Protein AF-A0A951H447-F1 (afdb_monomer_lite)

Structure (mmCIF, N/CA/C/O backbone):
data_AF-A0A951H447-F1
#
_entry.id   AF-A0A951H447-F1
#
loop_
_atom_site.group_PDB
_atom_site.id
_atom_site.type_symbol
_atom_site.label_atom_id
_atom_site.label_alt_id
_atom_site.label_comp_id
_atom_site.label_asym_id
_atom_site.label_entity_id
_atom_site.label_seq_id
_atom_site.pdbx_PDB_ins_code
_atom_site.Cartn_x
_atom_site.Cartn_y
_atom_site.Cartn_z
_atom_site.occupancy
_atom_site.B_iso_or_equiv
_atom_site.auth_seq_id
_atom_site.auth_comp_id
_atom_site.auth_asym_id
_atom_site.auth_atom_id
_atom_site.pdbx_PDB_model_num
ATOM 1 N N . MET A 1 1 ? 44.471 -3.739 -16.373 1.00 37.38 1 MET A N 1
ATOM 2 C CA . MET A 1 1 ? 43.252 -3.611 -17.198 1.00 37.38 1 MET A CA 1
ATOM 3 C C . MET A 1 1 ? 42.134 -4.336 -16.456 1.00 37.38 1 MET A C 1
ATOM 5 O O . MET A 1 1 ? 42.080 -5.554 -16.508 1.00 37.38 1 MET A O 1
ATOM 9 N N . LEU A 1 2 ? 41.353 -3.621 -15.639 1.00 42.09 2 LEU A N 1
ATOM 10 C CA . LEU A 1 2 ? 40.283 -4.198 -14.815 1.00 42.09 2 LEU A CA 1
ATOM 11 C C . LEU A 1 2 ? 38.937 -3.815 -15.435 1.00 42.09 2 LEU A C 1
ATOM 13 O O . LEU A 1 2 ? 38.522 -2.660 -15.361 1.00 42.09 2 LEU A O 1
ATOM 17 N N . LEU A 1 3 ? 38.283 -4.782 -16.075 1.00 46.69 3 LEU A N 1
ATOM 18 C CA . LEU A 1 3 ? 36.885 -4.683 -16.488 1.00 46.69 3 LEU A CA 1
ATOM 19 C C . LEU A 1 3 ? 36.018 -4.836 -15.235 1.00 46.69 3 LEU A C 1
ATOM 21 O O . LEU A 1 3 ? 35.600 -5.931 -14.876 1.00 46.69 3 LEU A O 1
ATOM 25 N N . VAL A 1 4 ? 35.793 -3.726 -14.534 1.00 48.28 4 VAL A N 1
ATOM 26 C CA . VAL A 1 4 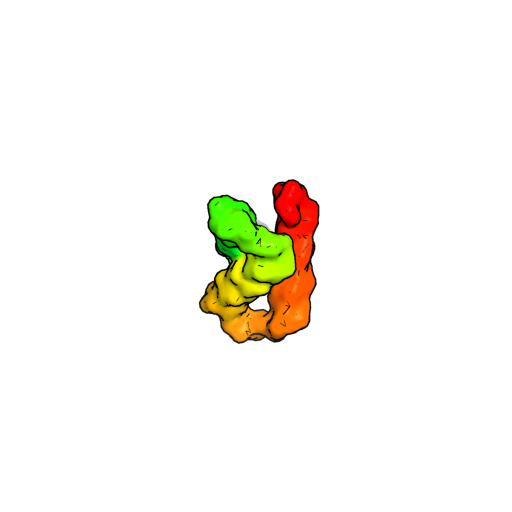? 34.725 -3.639 -13.537 1.00 48.28 4 VAL A CA 1
ATOM 27 C C . VAL A 1 4 ? 33.413 -3.666 -14.312 1.00 48.28 4 VAL A C 1
ATOM 29 O O . VAL A 1 4 ? 33.116 -2.736 -15.064 1.00 48.28 4 VAL A O 1
ATOM 32 N N . SER A 1 5 ? 32.650 -4.747 -14.157 1.00 48.34 5 SER A N 1
ATOM 33 C CA . SER A 1 5 ? 31.287 -4.900 -14.670 1.00 48.34 5 SER A CA 1
ATOM 34 C C . SER A 1 5 ? 30.381 -3.824 -14.062 1.00 48.34 5 SER A C 1
ATOM 36 O O . SER A 1 5 ? 29.726 -4.018 -13.043 1.00 48.34 5 SER A O 1
ATOM 38 N N . ARG A 1 6 ? 30.394 -2.643 -14.686 1.00 50.62 6 ARG A N 1
ATOM 39 C CA . ARG A 1 6 ? 29.800 -1.382 -14.211 1.00 50.62 6 ARG A CA 1
ATOM 40 C C . ARG A 1 6 ? 28.265 -1.369 -14.235 1.00 50.62 6 ARG A C 1
ATOM 42 O O . ARG A 1 6 ? 27.659 -0.391 -13.818 1.00 50.62 6 ARG A O 1
ATOM 49 N N . THR A 1 7 ? 27.638 -2.438 -14.715 1.00 53.12 7 THR A N 1
ATOM 50 C CA . THR A 1 7 ? 26.189 -2.523 -14.942 1.00 53.12 7 THR A CA 1
ATOM 51 C C . THR A 1 7 ? 25.405 -3.095 -13.756 1.00 53.12 7 THR A C 1
ATOM 53 O O . THR A 1 7 ? 24.205 -2.864 -13.676 1.00 53.12 7 THR A O 1
ATOM 56 N N . GLY A 1 8 ? 26.050 -3.813 -12.827 1.00 50.03 8 GLY A N 1
ATOM 57 C CA . GLY A 1 8 ? 25.363 -4.436 -11.682 1.00 50.03 8 GLY A CA 1
ATOM 58 C C . GLY A 1 8 ? 24.986 -3.445 -10.575 1.00 50.03 8 GLY A C 1
ATOM 59 O O . GLY A 1 8 ? 23.844 -3.417 -10.131 1.00 50.03 8 GLY A O 1
ATOM 60 N N . MET A 1 9 ? 25.918 -2.566 -10.196 1.00 53.16 9 MET A N 1
ATOM 61 C CA . MET A 1 9 ? 25.731 -1.649 -9.060 1.00 53.16 9 MET A CA 1
ATOM 62 C C . MET A 1 9 ? 24.673 -0.563 -9.305 1.00 53.16 9 MET A C 1
ATOM 64 O O . MET A 1 9 ? 24.039 -0.106 -8.363 1.00 53.16 9 MET A O 1
ATOM 68 N N . VAL A 1 10 ? 24.462 -0.133 -10.555 1.00 56.84 10 VAL A N 1
ATOM 69 C CA . VAL A 1 10 ? 23.481 0.929 -10.859 1.00 56.84 10 VAL A CA 1
ATOM 70 C C . VAL A 1 10 ? 22.050 0.417 -10.675 1.00 56.84 10 VAL A C 1
ATOM 72 O O . VAL A 1 10 ? 21.223 1.102 -10.081 1.00 56.84 10 VAL A O 1
ATOM 75 N N . ALA A 1 11 ? 21.778 -0.817 -11.108 1.00 61.28 11 ALA A N 1
ATOM 76 C CA . ALA A 1 11 ? 20.457 -1.427 -10.990 1.00 61.28 11 ALA A CA 1
ATOM 77 C C . ALA A 1 11 ? 20.070 -1.725 -9.531 1.00 61.28 11 ALA A C 1
ATOM 79 O O . ALA A 1 11 ? 18.895 -1.643 -9.179 1.00 61.28 11 ALA A O 1
ATOM 80 N N . GLU A 1 12 ? 21.039 -2.059 -8.676 1.00 62.75 12 GLU A N 1
ATOM 81 C CA . GLU A 1 12 ? 20.805 -2.274 -7.242 1.00 62.75 12 GLU A CA 1
ATOM 82 C C . GLU A 1 12 ? 20.459 -0.962 -6.526 1.00 62.75 12 GLU A C 1
ATOM 84 O O . GLU A 1 12 ? 19.466 -0.901 -5.805 1.00 62.75 12 GLU A O 1
ATOM 89 N N . VAL A 1 13 ? 21.190 0.123 -6.808 1.00 66.06 13 VAL A N 1
ATOM 90 C CA . VAL A 1 13 ? 20.920 1.448 -6.217 1.00 66.06 13 VAL A CA 1
ATOM 91 C C . VAL A 1 13 ? 19.545 1.989 -6.627 1.00 66.06 13 VAL A C 1
ATOM 93 O O . VAL A 1 13 ? 18.838 2.582 -5.809 1.00 66.06 13 VAL A O 1
ATOM 96 N N . GLU A 1 14 ? 19.139 1.777 -7.881 1.00 74.19 14 GLU A N 1
ATOM 97 C CA . GLU A 1 14 ? 17.812 2.175 -8.362 1.00 74.19 14 GLU A CA 1
ATOM 98 C C . GLU A 1 14 ? 16.693 1.350 -7.716 1.00 74.19 14 GLU A C 1
ATOM 100 O O . GLU A 1 14 ? 15.666 1.914 -7.329 1.00 74.19 14 GLU A O 1
ATOM 105 N N . ARG A 1 15 ? 16.897 0.039 -7.535 1.00 75.50 15 ARG A N 1
ATOM 106 C CA . ARG A 1 15 ? 15.945 -0.829 -6.823 1.00 75.50 15 ARG A CA 1
ATOM 107 C C . ARG A 1 15 ? 15.773 -0.402 -5.371 1.00 75.50 15 ARG A C 1
ATOM 109 O O . ARG A 1 15 ? 14.641 -0.212 -4.942 1.00 75.50 15 ARG A O 1
ATOM 116 N N . ASP A 1 16 ? 16.863 -0.140 -4.657 1.00 81.44 16 ASP A N 1
ATOM 117 C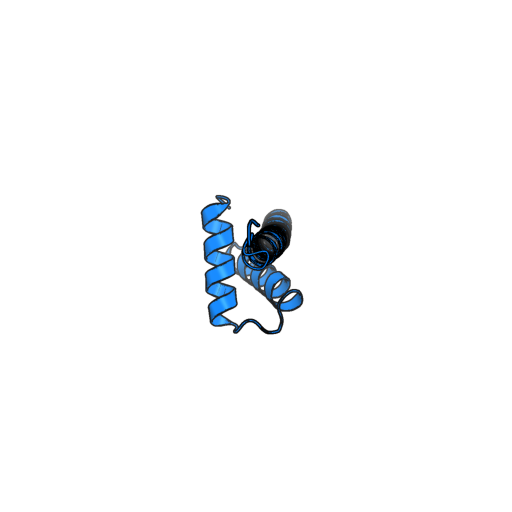 CA . ASP A 1 16 ? 16.813 0.314 -3.263 1.00 81.44 16 ASP A CA 1
ATOM 118 C C . ASP A 1 16 ? 16.116 1.673 -3.112 1.00 81.44 16 ASP A C 1
ATOM 120 O O . ASP A 1 16 ? 15.439 1.946 -2.115 1.00 81.44 16 ASP A O 1
ATOM 124 N N . ALA A 1 17 ? 16.279 2.567 -4.089 1.00 82.56 17 ALA A N 1
ATOM 125 C CA . ALA A 1 17 ? 15.571 3.842 -4.112 1.00 82.56 17 ALA A CA 1
ATOM 126 C C . ALA A 1 17 ? 14.061 3.653 -4.331 1.00 82.56 17 ALA A C 1
ATOM 128 O O . ALA A 1 17 ? 13.256 4.272 -3.627 1.00 82.56 17 ALA A O 1
ATOM 129 N N . VAL A 1 18 ? 13.675 2.779 -5.264 1.00 84.19 18 VAL A N 1
ATOM 130 C CA . VAL A 1 18 ? 12.270 2.442 -5.531 1.00 84.19 18 VAL A CA 1
ATOM 131 C C . VAL A 1 18 ? 11.629 1.758 -4.324 1.00 84.19 18 VAL A C 1
ATOM 133 O O . VAL A 1 18 ? 10.529 2.148 -3.934 1.00 84.19 18 VAL A O 1
ATOM 136 N N . ASP A 1 19 ? 12.325 0.823 -3.680 1.00 87.19 19 ASP A N 1
ATOM 137 C CA . ASP A 1 19 ? 11.839 0.107 -2.499 1.00 87.19 19 ASP A CA 1
ATOM 138 C C . ASP A 1 19 ? 11.661 1.038 -1.298 1.00 87.19 19 ASP A C 1
ATOM 140 O O . ASP A 1 19 ? 10.622 1.005 -0.633 1.00 87.19 19 ASP A O 1
ATOM 144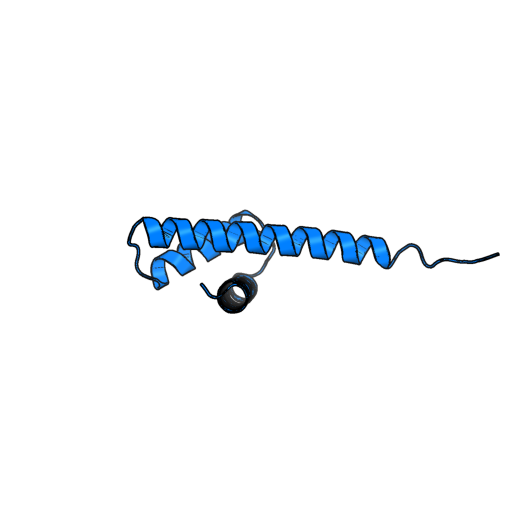 N N . ARG A 1 20 ? 12.624 1.935 -1.042 1.00 89.06 20 ARG A N 1
ATOM 145 C CA . ARG A 1 20 ? 12.480 2.959 0.007 1.00 89.06 20 ARG A CA 1
ATOM 146 C C . ARG A 1 20 ? 11.293 3.873 -0.260 1.00 89.06 20 ARG A C 1
ATOM 148 O O . ARG A 1 20 ? 10.519 4.159 0.652 1.00 89.06 20 ARG A O 1
ATOM 155 N N . GLN A 1 21 ? 11.118 4.299 -1.508 1.00 90.81 21 GLN A N 1
ATOM 156 C CA . GLN A 1 21 ? 9.990 5.140 -1.881 1.00 90.81 21 GLN A CA 1
ATOM 157 C C . GLN A 1 21 ? 8.651 4.401 -1.744 1.00 90.81 21 GLN A C 1
ATOM 159 O O . GLN A 1 21 ? 7.680 4.976 -1.250 1.00 90.81 21 GLN A O 1
ATOM 164 N N . ALA A 1 22 ? 8.589 3.137 -2.158 1.00 91.44 22 ALA A N 1
ATOM 165 C CA . ALA A 1 22 ? 7.409 2.296 -2.013 1.00 91.44 22 ALA A CA 1
ATOM 166 C C . ALA A 1 22 ? 7.013 2.131 -0.542 1.00 91.44 22 ALA A C 1
ATOM 168 O O . ALA A 1 22 ? 5.847 2.347 -0.202 1.00 91.44 22 ALA A O 1
ATOM 169 N N . ARG A 1 23 ? 7.986 1.827 0.327 1.00 93.38 23 ARG A N 1
ATOM 170 C CA . ARG A 1 23 ? 7.779 1.738 1.779 1.00 93.38 23 ARG A CA 1
ATOM 171 C C . ARG A 1 23 ? 7.222 3.030 2.347 1.00 93.38 23 ARG A C 1
ATOM 173 O O . ARG A 1 23 ? 6.182 3.004 2.997 1.00 93.38 23 ARG A O 1
ATOM 180 N N . GLN A 1 24 ? 7.861 4.156 2.035 1.00 94.44 24 GLN A N 1
ATOM 181 C CA . GLN A 1 24 ? 7.430 5.462 2.524 1.00 94.44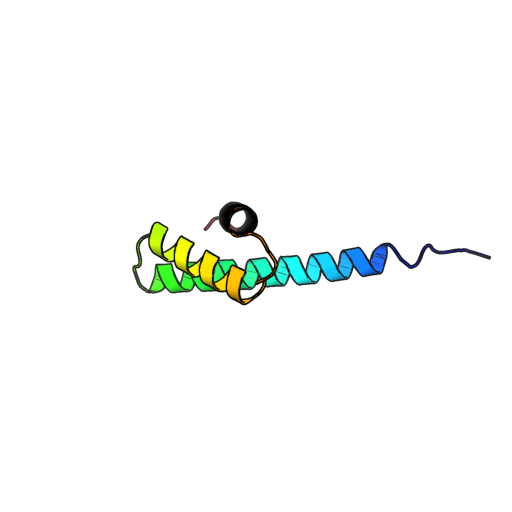 24 GLN A CA 1
ATOM 182 C C . GLN A 1 24 ? 5.976 5.762 2.133 1.00 94.44 24 GLN A C 1
ATOM 184 O O . GLN A 1 24 ? 5.162 6.082 2.992 1.00 94.44 24 GLN A O 1
ATOM 189 N N . VAL A 1 25 ? 5.619 5.589 0.855 1.00 94.56 25 VAL A N 1
ATOM 190 C CA . VAL A 1 25 ? 4.257 5.860 0.362 1.00 94.56 25 VAL A CA 1
ATOM 191 C C . VAL A 1 25 ? 3.212 4.985 1.058 1.00 94.56 25 VAL A C 1
ATOM 193 O O . VAL A 1 25 ? 2.145 5.480 1.423 1.00 94.56 25 VAL A O 1
ATOM 196 N N . VAL A 1 26 ? 3.501 3.695 1.235 1.00 94.12 26 VAL A N 1
ATOM 197 C CA . VAL A 1 26 ? 2.575 2.734 1.850 1.00 94.12 26 VAL A CA 1
ATOM 198 C C . VAL A 1 26 ? 2.387 3.023 3.334 1.00 94.12 26 VAL A C 1
ATOM 200 O O . VAL A 1 26 ? 1.249 3.154 3.786 1.00 94.12 26 VAL A O 1
ATOM 203 N N . VAL A 1 27 ? 3.485 3.170 4.076 1.00 94.06 27 VAL A N 1
ATOM 204 C CA . VAL A 1 27 ? 3.453 3.389 5.526 1.00 94.06 27 VAL A CA 1
ATOM 205 C C . VAL A 1 27 ? 2.818 4.740 5.859 1.00 94.06 27 VAL A C 1
ATOM 207 O O . VAL A 1 27 ? 1.973 4.807 6.753 1.00 94.06 27 VAL A O 1
ATOM 210 N N . ASP A 1 28 ? 3.138 5.805 5.118 1.00 94.31 28 ASP A N 1
ATOM 211 C CA . ASP A 1 28 ? 2.552 7.132 5.345 1.00 94.31 28 ASP A CA 1
ATOM 212 C C . ASP A 1 28 ? 1.043 7.142 5.082 1.00 94.31 28 ASP A C 1
ATOM 214 O O . ASP A 1 28 ? 0.273 7.717 5.862 1.00 94.31 28 ASP A O 1
ATOM 218 N N . ALA A 1 29 ? 0.597 6.486 4.006 1.00 92.81 29 ALA A N 1
ATOM 219 C CA . ALA A 1 29 ? -0.820 6.374 3.678 1.00 92.81 29 ALA A CA 1
ATOM 220 C C . ALA A 1 29 ? -1.581 5.553 4.730 1.00 92.81 29 ALA A C 1
ATOM 222 O O . ALA A 1 29 ? -2.637 5.992 5.192 1.00 92.81 29 ALA A O 1
ATOM 223 N N . TYR A 1 30 ? -1.022 4.414 5.147 1.00 92.31 30 TYR A N 1
ATOM 224 C CA . TYR A 1 30 ? -1.617 3.542 6.157 1.00 92.31 30 TYR A CA 1
ATOM 225 C C . TYR A 1 30 ? -1.711 4.239 7.520 1.00 92.31 30 TYR A C 1
ATOM 227 O O . TYR A 1 30 ? -2.800 4.383 8.069 1.00 92.31 30 TYR A O 1
ATOM 235 N N . ARG A 1 31 ? -0.606 4.809 8.023 1.00 91.88 31 ARG A N 1
ATOM 236 C CA . ARG A 1 31 ? -0.590 5.546 9.300 1.00 91.88 31 ARG A CA 1
ATOM 237 C C . ARG A 1 31 ? -1.522 6.751 9.288 1.00 91.88 31 ARG A C 1
ATOM 239 O O . ARG A 1 31 ? -2.129 7.077 10.304 1.00 91.88 31 ARG A O 1
ATOM 246 N N . THR A 1 32 ? -1.637 7.449 8.160 1.00 92.69 32 THR A N 1
ATOM 247 C CA . THR A 1 32 ? -2.580 8.569 8.035 1.00 92.69 32 THR A CA 1
ATOM 248 C C . THR A 1 32 ? -4.025 8.093 8.112 1.00 92.69 32 THR A C 1
ATOM 250 O O . THR A 1 32 ? -4.825 8.737 8.784 1.00 92.69 32 THR A O 1
ATOM 253 N N . ALA A 1 33 ? -4.346 6.949 7.509 1.00 91.12 33 ALA A N 1
ATOM 254 C CA . ALA A 1 33 ? -5.665 6.343 7.626 1.00 91.12 33 ALA A CA 1
ATOM 255 C C . ALA A 1 33 ? -5.962 5.856 9.057 1.00 91.12 33 ALA A C 1
ATOM 257 O O . ALA A 1 33 ? -7.030 6.158 9.586 1.00 91.12 33 ALA A O 1
ATOM 258 N N . CYS A 1 34 ? -5.002 5.219 9.736 1.00 88.75 34 CYS A N 1
ATOM 259 C CA . CYS A 1 34 ? -5.149 4.833 11.144 1.00 88.75 34 CYS A CA 1
ATOM 260 C C . CYS A 1 34 ? -5.370 6.052 12.055 1.00 88.75 34 CYS A C 1
ATOM 262 O O . CYS A 1 34 ? -6.224 6.023 12.938 1.00 88.75 34 CYS A O 1
ATOM 264 N N . ARG A 1 35 ? -4.658 7.166 11.812 1.00 91.25 35 ARG A N 1
ATOM 265 C CA . ARG A 1 35 ? -4.863 8.437 12.539 1.00 91.25 35 ARG A CA 1
ATOM 266 C C . ARG A 1 35 ? -6.241 9.057 12.302 1.00 91.25 35 ARG A C 1
ATOM 268 O O . ARG A 1 35 ? -6.700 9.828 13.134 1.00 91.25 35 ARG A O 1
ATOM 275 N N . GLN A 1 36 ? -6.889 8.730 11.188 1.00 90.56 36 GLN A N 1
ATOM 276 C CA . GLN A 1 36 ? -8.266 9.126 10.885 1.00 90.56 36 GLN A CA 1
ATOM 277 C C . GLN A 1 36 ? -9.302 8.165 11.488 1.00 90.56 36 GLN A C 1
ATOM 279 O O . GLN A 1 36 ? -10.481 8.269 11.160 1.00 90.56 36 GLN A O 1
ATOM 284 N N . SER A 1 37 ? -8.874 7.228 12.345 1.00 85.00 37 SER A N 1
ATOM 285 C CA . SER A 1 37 ? -9.720 6.189 12.943 1.00 85.00 37 SER A CA 1
ATOM 286 C C . SER A 1 37 ? -10.455 5.335 11.903 1.00 85.00 37 SER A C 1
ATOM 288 O O . SER A 1 37 ? -11.544 4.828 12.168 1.00 85.00 37 SER A O 1
ATOM 290 N N . LEU A 1 38 ? -9.862 5.174 10.715 1.00 84.31 38 LEU A N 1
ATOM 291 C CA . LEU A 1 38 ? -10.358 4.235 9.715 1.00 84.31 38 LEU A CA 1
ATOM 292 C C . LEU A 1 38 ? -10.094 2.797 10.169 1.00 84.31 38 LEU A C 1
ATOM 294 O O . LEU A 1 38 ? -9.099 2.519 10.842 1.00 84.31 38 LEU A O 1
ATOM 298 N N . LEU A 1 39 ? -10.977 1.882 9.765 1.00 90.00 39 LEU A N 1
ATOM 299 C CA . LEU A 1 39 ? -10.775 0.452 9.976 1.00 90.00 39 LEU A CA 1
ATOM 300 C C . LEU A 1 39 ? -9.508 -0.006 9.242 1.00 90.00 39 LEU A C 1
ATOM 302 O O . LEU A 1 39 ? -9.176 0.518 8.179 1.00 90.00 39 LEU A O 1
ATOM 306 N N . GLU A 1 40 ? -8.829 -1.027 9.767 1.00 85.38 40 GLU A N 1
ATOM 307 C CA . GLU A 1 40 ? -7.588 -1.570 9.184 1.00 85.38 40 GLU A CA 1
ATOM 308 C C . GLU A 1 40 ? -7.740 -1.919 7.698 1.00 85.38 40 GLU A C 1
ATOM 310 O O . GLU A 1 40 ? -6.856 -1.648 6.886 1.00 85.38 40 GLU A O 1
ATOM 315 N N . ARG A 1 41 ? -8.908 -2.447 7.312 1.00 89.00 41 ARG A N 1
ATOM 316 C CA . ARG A 1 41 ? -9.240 -2.740 5.914 1.00 89.00 41 ARG A CA 1
ATOM 317 C C . ARG A 1 41 ? -9.253 -1.484 5.038 1.00 89.00 41 ARG A C 1
ATOM 319 O O . ARG A 1 41 ? -8.695 -1.500 3.944 1.00 89.00 41 ARG A O 1
ATOM 326 N N . ASP A 1 42 ? -9.843 -0.398 5.524 1.00 90.81 42 ASP A N 1
ATOM 327 C CA . ASP A 1 42 ? -9.905 0.874 4.799 1.00 90.81 42 ASP A CA 1
ATOM 328 C C . ASP A 1 42 ? -8.528 1.554 4.752 1.00 90.81 42 ASP A C 1
ATOM 330 O O . ASP A 1 42 ? -8.164 2.178 3.750 1.00 90.81 42 ASP A O 1
ATOM 334 N N . ALA A 1 43 ? -7.728 1.397 5.812 1.00 91.88 43 ALA A N 1
ATOM 335 C CA . ALA A 1 43 ? -6.341 1.848 5.852 1.00 91.88 43 ALA A CA 1
ATOM 336 C C . ALA A 1 43 ? -5.463 1.089 4.847 1.00 91.88 43 ALA A C 1
ATOM 338 O O . ALA A 1 43 ? -4.671 1.706 4.126 1.00 91.88 43 ALA A O 1
ATOM 339 N N . PHE A 1 44 ? -5.655 -0.226 4.724 1.00 93.62 44 PHE A N 1
ATOM 340 C CA . PHE A 1 44 ? -5.004 -1.044 3.706 1.00 93.62 44 PHE A CA 1
ATOM 341 C C . PHE A 1 44 ? -5.407 -0.613 2.290 1.00 93.62 44 PHE A C 1
ATOM 343 O O . PHE A 1 44 ? -4.544 -0.407 1.435 1.00 93.62 44 PHE A O 1
ATOM 350 N N . ASP A 1 45 ? -6.703 -0.414 2.034 1.00 93.75 45 ASP A N 1
ATOM 351 C CA . ASP A 1 45 ? -7.188 0.019 0.720 1.00 93.75 45 ASP A CA 1
ATOM 352 C C . ASP A 1 45 ? -6.657 1.418 0.344 1.00 93.75 45 ASP A C 1
ATOM 354 O O . ASP A 1 45 ? -6.282 1.654 -0.812 1.00 93.75 45 ASP A O 1
ATOM 358 N N . ARG A 1 46 ? -6.518 2.329 1.318 1.00 92.81 46 ARG A N 1
ATOM 359 C CA . ARG A 1 46 ? -5.841 3.630 1.152 1.00 92.81 46 ARG A CA 1
ATOM 360 C C . ARG A 1 46 ? -4.365 3.473 0.788 1.00 92.81 46 ARG A C 1
ATOM 362 O O . ARG A 1 46 ? -3.900 4.143 -0.138 1.00 92.81 46 ARG A O 1
ATOM 369 N N . ALA A 1 47 ? -3.641 2.595 1.477 1.00 93.88 47 ALA A N 1
ATOM 370 C CA . ALA A 1 47 ? -2.235 2.325 1.195 1.00 93.88 47 ALA A CA 1
ATOM 371 C C . ALA A 1 47 ? -2.038 1.703 -0.197 1.00 93.88 47 ALA A C 1
ATOM 373 O O . ALA A 1 47 ? -1.170 2.131 -0.961 1.00 93.88 47 ALA A O 1
ATOM 374 N N . LEU A 1 48 ? -2.913 0.772 -0.584 1.00 94.62 48 LEU A N 1
ATOM 375 C CA . LEU A 1 48 ? -2.933 0.174 -1.916 1.00 94.62 48 LEU A CA 1
ATOM 376 C C . LEU A 1 48 ? -3.228 1.202 -3.012 1.00 94.62 48 LEU A C 1
ATOM 378 O O . LEU A 1 48 ? -2.580 1.190 -4.062 1.00 94.62 48 LEU A O 1
ATOM 382 N N . ALA A 1 49 ? -4.183 2.105 -2.785 1.00 94.56 49 ALA A N 1
ATOM 383 C CA . ALA A 1 49 ? -4.481 3.182 -3.723 1.00 94.56 49 ALA A CA 1
ATOM 384 C C . ALA A 1 49 ? -3.281 4.128 -3.899 1.00 94.56 49 ALA A C 1
ATOM 386 O O . ALA A 1 49 ? -2.945 4.489 -5.030 1.00 94.56 49 ALA A O 1
ATOM 387 N N . ALA A 1 50 ? -2.598 4.483 -2.806 1.00 94.50 50 ALA A N 1
ATOM 388 C CA . ALA A 1 50 ? -1.397 5.315 -2.844 1.00 94.50 50 ALA A CA 1
ATOM 389 C C . ALA A 1 50 ? -0.246 4.630 -3.603 1.00 94.50 50 ALA A C 1
ATOM 391 O O . ALA A 1 50 ? 0.350 5.238 -4.496 1.00 94.50 50 ALA A O 1
ATOM 392 N N . TYR A 1 51 ? 0.004 3.346 -3.322 1.00 94.06 51 TYR A N 1
ATOM 393 C CA . TYR A 1 51 ? 1.008 2.547 -4.024 1.00 94.06 51 TYR A CA 1
ATOM 394 C C . TYR A 1 51 ? 0.721 2.481 -5.528 1.00 94.06 51 TYR A C 1
ATOM 396 O O . TYR A 1 51 ? 1.580 2.807 -6.343 1.00 94.06 51 TYR A O 1
ATOM 404 N N . ARG A 1 52 ? -0.511 2.146 -5.928 1.00 95.19 52 ARG A N 1
ATOM 405 C CA . ARG A 1 52 ? -0.888 2.040 -7.349 1.00 95.19 52 AR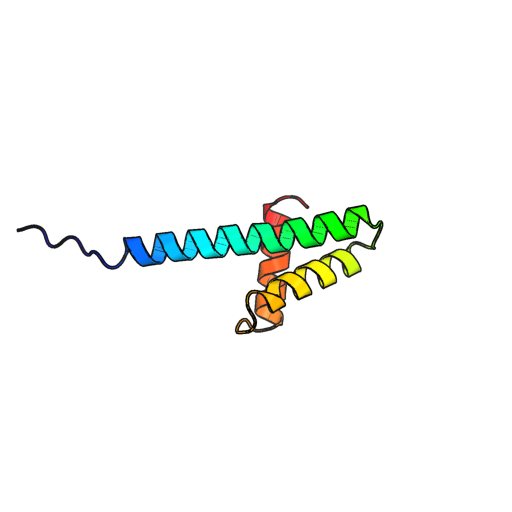G A CA 1
ATOM 406 C C . ARG A 1 52 ? -0.887 3.380 -8.080 1.00 95.19 52 ARG A C 1
ATOM 408 O O . ARG A 1 52 ? -0.625 3.406 -9.277 1.00 95.19 52 ARG A O 1
ATOM 415 N N . LYS A 1 53 ? -1.143 4.494 -7.387 1.00 94.38 53 LYS A N 1
ATOM 416 C CA . LYS A 1 53 ? -0.988 5.839 -7.964 1.00 94.38 53 LYS A CA 1
ATOM 417 C C . LYS A 1 53 ? 0.473 6.126 -8.312 1.00 94.38 53 LYS A C 1
ATOM 419 O O . LYS A 1 53 ? 0.740 6.784 -9.313 1.00 94.38 53 LYS A O 1
ATOM 424 N N . ARG A 1 54 ? 1.411 5.645 -7.490 1.00 92.25 54 ARG A N 1
ATOM 425 C CA . ARG A 1 54 ? 2.850 5.806 -7.728 1.00 92.25 54 ARG A CA 1
ATOM 426 C C . ARG A 1 54 ? 3.389 4.808 -8.753 1.00 92.25 54 ARG A C 1
ATOM 428 O O . ARG A 1 54 ? 4.247 5.174 -9.548 1.00 92.25 54 ARG A O 1
ATOM 435 N N . PHE A 1 55 ? 2.854 3.590 -8.758 1.00 91.88 55 PHE A N 1
ATOM 436 C CA . PHE A 1 55 ? 3.280 2.485 -9.613 1.00 91.88 55 PHE A CA 1
ATOM 437 C C . PHE A 1 55 ? 2.102 1.947 -10.450 1.00 91.88 55 PHE A C 1
ATOM 439 O O . PHE A 1 55 ? 1.635 0.829 -10.216 1.00 91.88 55 PHE A O 1
ATOM 446 N N . PRO A 1 56 ? 1.597 2.718 -11.435 1.00 90.88 56 PRO A N 1
ATOM 447 C CA . PRO A 1 56 ? 0.405 2.343 -12.206 1.00 90.88 56 PRO A CA 1
ATOM 448 C C . PRO A 1 56 ? 0.611 1.102 -13.083 1.00 90.88 56 PRO A C 1
ATOM 450 O O . PRO A 1 56 ? -0.356 0.422 -13.417 1.00 90.88 56 PRO A O 1
ATOM 453 N N . ASN A 1 57 ? 1.866 0.786 -13.415 1.00 92.31 57 ASN A N 1
ATOM 454 C CA . ASN A 1 57 ? 2.239 -0.366 -14.238 1.00 92.31 57 ASN A CA 1
ATOM 455 C C . ASN A 1 57 ? 2.244 -1.691 -13.458 1.00 92.31 57 ASN A C 1
ATOM 457 O O . ASN A 1 57 ? 2.362 -2.756 -14.059 1.00 92.31 57 ASN A O 1
ATOM 461 N N . VAL A 1 58 ? 2.140 -1.649 -12.125 1.00 89.38 58 VAL A N 1
ATOM 462 C CA . VAL A 1 58 ? 2.115 -2.855 -11.293 1.00 89.38 58 VAL A CA 1
ATOM 463 C C . VAL A 1 58 ? 0.695 -3.416 -11.268 1.00 89.38 58 VAL A C 1
ATOM 465 O O . VAL A 1 58 ? -0.270 -2.717 -10.943 1.00 89.38 58 VAL A O 1
ATOM 468 N N . ALA A 1 59 ? 0.565 -4.703 -11.596 1.00 92.44 59 ALA A N 1
ATOM 469 C CA . ALA A 1 59 ? -0.710 -5.408 -11.545 1.00 92.44 59 ALA A CA 1
ATOM 470 C C . ALA A 1 59 ? -1.328 -5.323 -10.140 1.00 92.44 59 ALA A C 1
ATOM 472 O O . ALA A 1 59 ? -0.622 -5.327 -9.131 1.00 92.44 59 ALA A O 1
ATOM 473 N N . ARG A 1 60 ? -2.662 -5.264 -10.057 1.00 90.44 60 ARG A N 1
ATOM 474 C CA . ARG A 1 60 ? -3.365 -5.037 -8.783 1.00 90.44 60 ARG A CA 1
ATOM 475 C C . ARG A 1 60 ? -3.004 -6.073 -7.716 1.00 90.44 60 ARG A C 1
ATOM 477 O O . ARG A 1 60 ? -2.812 -5.691 -6.565 1.00 90.44 60 ARG A O 1
ATOM 484 N N . ASP A 1 61 ? -2.914 -7.346 -8.083 1.00 94.12 61 ASP A N 1
ATOM 485 C CA . ASP A 1 61 ? -2.598 -8.410 -7.126 1.00 94.12 61 ASP A CA 1
ATOM 486 C C . ASP A 1 61 ? -1.133 -8.363 -6.683 1.00 94.12 61 ASP A C 1
ATOM 488 O O . ASP A 1 61 ? -0.856 -8.464 -5.491 1.00 94.12 61 ASP A O 1
ATOM 492 N N . ALA A 1 62 ? -0.204 -8.057 -7.593 1.00 91.75 62 ALA A N 1
ATOM 493 C CA . ALA A 1 62 ? 1.192 -7.802 -7.232 1.00 91.75 62 ALA A CA 1
ATOM 494 C C . ALA A 1 62 ? 1.322 -6.607 -6.269 1.00 91.75 62 ALA A C 1
ATOM 496 O O . ALA A 1 62 ? 2.034 -6.688 -5.271 1.00 91.75 62 ALA A O 1
ATOM 497 N N . ALA A 1 63 ? 0.572 -5.526 -6.508 1.00 92.38 63 ALA A N 1
ATOM 498 C CA . ALA A 1 63 ? 0.534 -4.369 -5.618 1.00 92.38 63 ALA A CA 1
ATOM 499 C C . ALA A 1 63 ? -0.033 -4.721 -4.231 1.00 92.38 63 ALA A C 1
ATOM 501 O O . ALA A 1 63 ? 0.492 -4.253 -3.226 1.00 92.38 63 ALA A O 1
ATOM 502 N N . ARG A 1 64 ? -1.068 -5.569 -4.149 1.00 93.94 64 ARG A N 1
ATOM 503 C CA . ARG A 1 64 ? -1.606 -6.055 -2.865 1.00 93.94 64 ARG A CA 1
ATOM 504 C C . ARG A 1 64 ? -0.561 -6.821 -2.066 1.00 93.94 64 ARG A C 1
ATOM 506 O O . ARG A 1 64 ? -0.390 -6.536 -0.884 1.00 93.94 64 ARG A O 1
ATOM 513 N N . HIS A 1 65 ? 0.141 -7.752 -2.708 1.00 94.62 65 HIS A N 1
ATOM 514 C CA . HIS A 1 65 ? 1.207 -8.508 -2.057 1.00 94.62 65 HIS A CA 1
ATOM 515 C C . HIS A 1 65 ? 2.348 -7.598 -1.595 1.00 94.62 65 HIS A C 1
ATOM 517 O O . HIS A 1 65 ? 2.800 -7.731 -0.462 1.00 94.62 65 HIS A O 1
ATOM 523 N N . ALA A 1 66 ? 2.759 -6.632 -2.422 1.00 91.81 66 ALA A N 1
ATOM 524 C CA . ALA A 1 66 ? 3.795 -5.667 -2.059 1.00 91.81 66 ALA A CA 1
ATOM 525 C C . ALA A 1 66 ? 3.396 -4.819 -0.840 1.00 91.81 66 ALA A C 1
ATOM 527 O O . ALA A 1 66 ? 4.177 -4.679 0.094 1.00 91.81 66 ALA A O 1
ATOM 528 N N . VAL A 1 67 ? 2.166 -4.298 -0.815 1.00 92.81 67 VAL A N 1
ATOM 529 C CA . VAL A 1 67 ? 1.649 -3.501 0.309 1.00 92.81 67 VAL A CA 1
ATOM 530 C C . VAL A 1 67 ? 1.580 -4.336 1.587 1.00 92.81 67 VAL A C 1
ATOM 532 O O . VAL A 1 67 ? 2.072 -3.892 2.618 1.00 92.81 67 VAL A O 1
ATOM 535 N N . ALA A 1 68 ? 1.036 -5.555 1.521 1.00 94.19 68 ALA A N 1
ATOM 536 C CA . ALA A 1 68 ? 0.972 -6.453 2.673 1.00 94.19 68 ALA A CA 1
ATOM 537 C C . ALA A 1 68 ? 2.369 -6.794 3.214 1.00 94.19 68 ALA A C 1
ATOM 539 O O . ALA A 1 68 ? 2.590 -6.759 4.424 1.00 94.19 68 ALA A O 1
ATOM 540 N N . TYR A 1 69 ? 3.322 -7.072 2.320 1.00 93.75 69 TYR A N 1
ATOM 541 C CA . TYR A 1 69 ? 4.707 -7.345 2.689 1.00 93.75 69 TYR A CA 1
ATOM 542 C C . TYR A 1 69 ? 5.371 -6.142 3.366 1.00 93.75 69 TYR A C 1
ATOM 544 O O . TYR A 1 69 ? 6.025 -6.311 4.392 1.00 93.75 69 TYR A O 1
ATOM 552 N N . ILE A 1 70 ? 5.181 -4.935 2.825 1.00 92.56 70 ILE A N 1
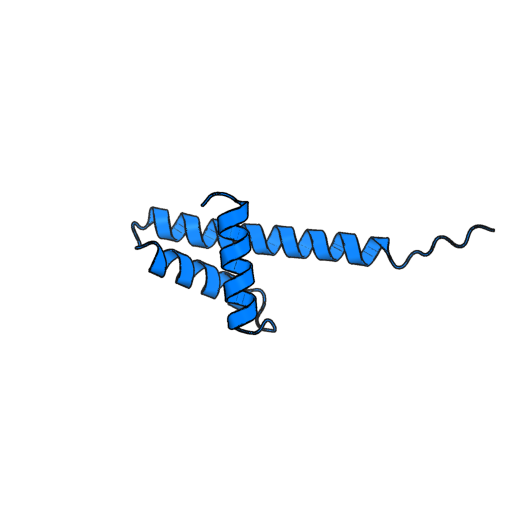ATOM 553 C CA . ILE A 1 70 ? 5.711 -3.697 3.406 1.00 92.56 70 ILE A CA 1
ATOM 554 C C . ILE A 1 70 ? 5.149 -3.480 4.812 1.00 92.56 70 ILE A C 1
ATOM 556 O O . ILE A 1 70 ? 5.930 -3.304 5.738 1.00 92.56 70 ILE A O 1
ATOM 560 N N . LEU A 1 71 ? 3.825 -3.539 4.986 1.00 91.50 71 LEU A N 1
ATOM 561 C CA . LEU A 1 71 ? 3.186 -3.317 6.289 1.00 91.50 71 LEU A CA 1
ATOM 562 C C . LEU A 1 71 ? 3.657 -4.341 7.332 1.00 91.50 71 LEU A C 1
ATOM 564 O O . LEU A 1 71 ? 4.097 -3.968 8.416 1.00 91.50 71 LEU A O 1
ATOM 568 N N . THR A 1 72 ? 3.713 -5.618 6.942 1.00 92.00 72 THR A N 1
ATOM 569 C CA . THR A 1 72 ? 4.226 -6.697 7.802 1.00 92.00 72 THR A CA 1
ATOM 570 C C . THR A 1 72 ? 5.697 -6.481 8.177 1.00 92.00 72 THR A C 1
ATOM 572 O O . THR A 1 72 ? 6.083 -6.703 9.321 1.00 92.00 72 THR A O 1
ATOM 575 N N . SER A 1 73 ? 6.526 -6.037 7.227 1.00 88.44 73 SER A N 1
ATOM 576 C CA . SER A 1 73 ? 7.961 -5.801 7.444 1.00 88.44 73 SER A CA 1
ATOM 577 C C . SER A 1 73 ? 8.243 -4.574 8.313 1.00 88.44 73 SER A C 1
ATOM 579 O O . SER A 1 73 ? 9.261 -4.536 8.998 1.00 88.44 73 SER A O 1
ATOM 581 N N . ASP A 1 74 ? 7.370 -3.568 8.262 1.00 84.38 74 ASP A N 1
ATOM 582 C CA . ASP A 1 74 ? 7.469 -2.331 9.042 1.00 84.38 74 ASP A CA 1
ATOM 583 C C . ASP A 1 74 ? 6.715 -2.412 10.391 1.00 84.38 74 ASP A C 1
ATOM 585 O O . ASP A 1 74 ? 6.783 -1.474 11.188 1.00 84.38 74 ASP A O 1
ATOM 589 N N . GLY A 1 75 ? 6.043 -3.536 10.677 1.00 77.12 75 GLY A N 1
ATOM 590 C CA . GLY A 1 75 ? 5.372 -3.805 11.954 1.00 77.12 75 GLY A CA 1
ATOM 591 C C . GLY A 1 75 ? 4.129 -2.946 12.202 1.00 77.12 75 GLY A C 1
ATOM 592 O O . GLY A 1 75 ? 3.866 -2.579 13.349 1.00 77.12 75 GLY A O 1
ATOM 593 N N . VAL A 1 76 ? 3.406 -2.591 11.135 1.00 67.00 76 VAL A N 1
ATOM 594 C CA . VAL A 1 76 ? 2.186 -1.758 11.147 1.00 67.00 76 VAL A CA 1
ATOM 595 C C . VAL A 1 76 ? 0.984 -2.487 10.571 1.00 67.00 76 VAL A C 1
ATOM 597 O O . VAL A 1 76 ? 1.174 -3.287 9.631 1.00 67.00 76 VAL A O 1
#

Secondary structure (DSSP, 8-state):
-----TTHHHHHHHHHHHHHHHHHHHHHHHHHHHHTT--HHHHHHHHHHHHHHH-TTS-HHHHHHHHHHHHHHHT-

Foldseek 3Di:
DDPPVPPPVVVVVVVVVVLVVLLCQLVVQLVVCVVVVHDSVVSLVSSLVSNCVVVVVDDSVNSSVSSVVSCVVVVD

Radius of gyration: 15.71 Å; chains: 1; bounding box: 54×18×30 Å

pLDDT: mean 83.67, std 15.55, range [37.38, 95.19]

Sequence (76 aa):
MLLVSRTGMVAEVERDAVDRQARQVVVDAYRTACRQSLLERDAFDRALAAYRKRFPNVARDAARHAVAYILTSDGV